Protein AF-A0A956LJI5-F1 (afdb_monomer_lite)

Sequence (41 aa):
RGFGFVTMRDRRDASQAIRRLNGQDFHGRTLVVRLATERQR

Foldseek 3Di:
DDDDDDDDPDPVVLVVCQVVQQQDDDPNDGDHRDDDDPPDD

Secondary structure (DSSP, 8-state):
--------S-HHHHHHHHHHHTT-EETTEE-----------

Structure (mmCIF, N/CA/C/O backbone):
data_AF-A0A956LJI5-F1
#
_entry.id   AF-A0A956LJI5-F1
#
loop_
_atom_site.group_PDB
_atom_site.id
_atom_site.type_symbol
_atom_site.label_atom_id
_atom_site.label_alt_id
_atom_site.label_comp_id
_atom_site.label_asym_id
_atom_site.label_entity_id
_atom_site.label_seq_id
_atom_site.pdbx_PDB_ins_code
_atom_site.Cartn_x
_atom_site.Cartn_y
_atom_site.Cartn_z
_atom_site.occupancy
_atom_site.B_iso_or_equiv
_atom_site.auth_seq_id
_atom_site.auth_comp_id
_atom_site.auth_asym_id
_atom_site.auth_atom_id
_atom_site.pdbx_PDB_model_num
ATOM 1 N N . ARG A 1 1 ? 4.535 -1.797 15.934 1.00 51.59 1 ARG A N 1
ATOM 2 C CA . ARG A 1 1 ? 5.038 -2.625 14.808 1.00 51.59 1 ARG A CA 1
ATOM 3 C C . ARG A 1 1 ? 3.839 -2.955 13.924 1.00 51.59 1 ARG A C 1
ATOM 5 O O . ARG A 1 1 ? 2.939 -3.608 14.424 1.00 51.59 1 ARG A O 1
ATOM 12 N N . GLY A 1 2 ? 3.733 -2.403 12.714 1.00 75.25 2 GLY A N 1
ATOM 13 C CA . GLY A 1 2 ? 2.492 -2.514 11.926 1.00 75.25 2 GLY A CA 1
ATOM 14 C C . GLY A 1 2 ? 2.556 -1.882 10.538 1.00 75.25 2 GLY A C 1
ATOM 15 O O . GLY A 1 2 ? 1.553 -1.372 10.061 1.00 75.25 2 GLY A O 1
ATOM 16 N N . PHE A 1 3 ? 3.737 -1.864 9.924 1.00 80.12 3 PHE A N 1
ATOM 17 C CA . PHE A 1 3 ? 3.918 -1.435 8.542 1.00 80.12 3 PHE A CA 1
ATOM 18 C C . PHE A 1 3 ? 4.794 -2.462 7.829 1.00 80.12 3 PHE A C 1
ATOM 20 O O . PHE A 1 3 ? 5.646 -3.098 8.452 1.00 80.12 3 PHE A O 1
ATOM 27 N N . GLY A 1 4 ? 4.557 -2.626 6.536 1.00 82.44 4 GLY A N 1
ATOM 28 C CA . GLY A 1 4 ? 5.316 -3.495 5.653 1.00 82.44 4 GLY A CA 1
ATOM 29 C C . GLY A 1 4 ? 5.372 -2.864 4.272 1.00 82.44 4 GLY A C 1
ATOM 30 O O . GLY A 1 4 ? 4.499 -2.075 3.910 1.00 82.44 4 GLY A O 1
ATOM 31 N N . PHE A 1 5 ? 6.415 -3.190 3.523 1.00 85.69 5 PHE A N 1
ATOM 32 C CA . PHE A 1 5 ? 6.566 -2.755 2.142 1.00 85.69 5 PHE A CA 1
ATOM 33 C C . PHE A 1 5 ? 6.368 -3.965 1.245 1.00 85.69 5 PHE A C 1
ATOM 35 O O . PHE A 1 5 ? 6.903 -5.038 1.521 1.00 85.69 5 PHE A O 1
ATOM 42 N N . VAL A 1 6 ? 5.588 -3.786 0.186 1.00 83.31 6 VAL A N 1
ATOM 43 C CA . VAL A 1 6 ? 5.356 -4.814 -0.825 1.00 83.31 6 VAL A CA 1
ATOM 44 C C . VAL A 1 6 ? 5.853 -4.266 -2.150 1.00 83.31 6 VAL A C 1
ATOM 46 O O . VAL A 1 6 ? 5.389 -3.222 -2.610 1.00 83.31 6 VAL A O 1
ATOM 49 N N . THR A 1 7 ? 6.803 -4.972 -2.753 1.0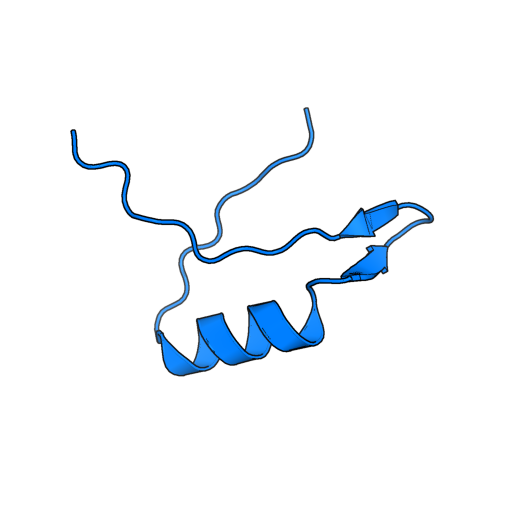0 84.75 7 THR A N 1
ATOM 50 C CA . THR A 1 7 ? 7.284 -4.665 -4.097 1.00 84.75 7 THR A CA 1
ATOM 51 C C . THR A 1 7 ? 6.383 -5.364 -5.102 1.00 84.75 7 THR A C 1
ATOM 53 O O . THR A 1 7 ? 6.357 -6.590 -5.178 1.00 84.75 7 THR A O 1
ATOM 56 N N . MET A 1 8 ? 5.638 -4.573 -5.867 1.00 82.81 8 MET A N 1
ATOM 57 C CA . MET A 1 8 ? 4.800 -5.060 -6.962 1.00 82.81 8 MET A CA 1
ATOM 58 C C . MET A 1 8 ? 5.594 -5.009 -8.268 1.00 82.81 8 MET A C 1
ATOM 60 O O . MET A 1 8 ? 6.406 -4.105 -8.466 1.00 82.81 8 MET A O 1
ATOM 64 N N . ARG A 1 9 ? 5.341 -5.958 -9.173 1.00 84.75 9 ARG A N 1
ATOM 65 C CA . ARG A 1 9 ? 6.027 -6.031 -10.474 1.00 84.75 9 ARG A CA 1
ATOM 66 C C . ARG A 1 9 ? 5.626 -4.883 -11.403 1.00 84.75 9 ARG A C 1
ATOM 68 O O . ARG A 1 9 ? 6.475 -4.306 -12.073 1.00 84.75 9 ARG A O 1
ATOM 75 N N . ASP A 1 10 ? 4.343 -4.523 -11.387 1.00 88.38 10 ASP A N 1
ATOM 76 C CA . ASP A 1 10 ? 3.758 -3.520 -12.270 1.00 88.38 10 ASP A CA 1
ATOM 77 C C . ASP A 1 10 ? 3.151 -2.353 -11.491 1.00 88.38 10 ASP A C 1
ATOM 79 O O . ASP A 1 10 ? 2.382 -2.528 -10.543 1.00 88.38 10 ASP A O 1
ATOM 83 N N . ARG A 1 11 ? 3.408 -1.124 -11.956 1.00 85.00 11 ARG A N 1
ATOM 84 C CA . ARG A 1 11 ? 2.816 0.089 -11.359 1.00 85.00 11 ARG A CA 1
ATOM 85 C C . ARG A 1 11 ? 1.294 0.141 -11.500 1.00 85.00 11 ARG A C 1
ATOM 87 O O . ARG A 1 11 ? 0.615 0.707 -10.641 1.00 85.00 11 ARG A O 1
ATOM 94 N N . ARG A 1 12 ? 0.749 -0.438 -12.577 1.00 88.50 12 ARG A N 1
ATOM 95 C CA . ARG A 1 12 ? -0.705 -0.539 -12.784 1.00 88.50 12 ARG A CA 1
ATOM 96 C C . ARG A 1 12 ? -1.340 -1.423 -11.719 1.00 88.50 12 ARG A C 1
ATOM 98 O O . ARG A 1 12 ? -2.338 -1.023 -11.126 1.00 88.50 12 ARG A O 1
ATOM 105 N N . ASP A 1 13 ? -0.723 -2.567 -11.450 1.00 88.31 13 ASP A N 1
ATOM 106 C CA . ASP A 1 13 ? -1.196 -3.511 -10.444 1.00 88.31 13 ASP A CA 1
ATOM 107 C C . ASP A 1 13 ? -1.071 -2.926 -9.031 1.00 88.31 13 ASP A C 1
ATOM 109 O O . ASP A 1 13 ? -2.031 -2.933 -8.264 1.00 88.31 13 ASP A O 1
ATOM 113 N N . ALA A 1 14 ? 0.046 -2.249 -8.736 1.00 87.62 14 ALA A N 1
ATOM 114 C CA . ALA A 1 14 ? 0.212 -1.495 -7.493 1.00 87.62 14 ALA A CA 1
ATOM 115 C C . ALA A 1 14 ? -0.899 -0.450 -7.288 1.00 87.62 14 ALA A C 1
ATOM 117 O O . ALA A 1 14 ? -1.457 -0.329 -6.199 1.00 87.62 14 ALA A O 1
ATOM 118 N N . SER A 1 15 ? -1.259 0.286 -8.342 1.00 88.94 15 SER A N 1
ATOM 119 C CA . SER A 1 15 ? -2.312 1.307 -8.274 1.00 88.94 15 SER A CA 1
ATOM 120 C C . SER A 1 15 ? -3.694 0.694 -8.025 1.00 88.94 15 SER A C 1
ATOM 122 O O . SER A 1 15 ? -4.480 1.242 -7.253 1.00 88.94 15 SER A O 1
ATOM 124 N N . GLN A 1 16 ? -3.993 -0.450 -8.647 1.00 90.81 16 GLN A N 1
ATOM 125 C CA . GLN A 1 16 ? -5.238 -1.188 -8.411 1.00 90.81 16 GLN A CA 1
ATOM 126 C C . GLN A 1 16 ? -5.299 -1.746 -6.986 1.00 90.81 16 GLN A C 1
ATOM 128 O O . GLN A 1 16 ? -6.321 -1.595 -6.314 1.00 90.81 16 GLN A O 1
ATOM 133 N N . ALA A 1 17 ? -4.198 -2.320 -6.500 1.00 89.12 17 ALA A N 1
ATOM 134 C CA . ALA A 1 17 ? -4.082 -2.821 -5.137 1.00 89.12 17 ALA A CA 1
ATOM 135 C C . ALA A 1 17 ? -4.278 -1.701 -4.107 1.00 89.12 17 ALA A C 1
ATOM 137 O O . ALA A 1 17 ? -5.066 -1.864 -3.181 1.00 89.12 17 ALA A O 1
ATOM 138 N N . ILE A 1 18 ? -3.657 -0.532 -4.307 1.00 89.50 18 ILE A N 1
ATOM 139 C CA . ILE A 1 18 ? -3.871 0.643 -3.450 1.00 89.50 18 ILE A CA 1
ATOM 140 C C . ILE A 1 18 ? -5.353 1.017 -3.423 1.00 89.50 18 ILE A C 1
ATOM 142 O O . ILE A 1 18 ? -5.918 1.145 -2.347 1.00 89.5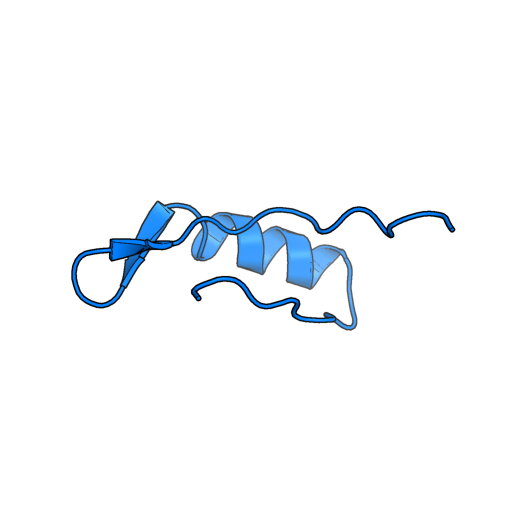0 18 ILE A O 1
ATOM 146 N N . ARG A 1 19 ? -6.016 1.152 -4.578 1.00 90.50 19 ARG A N 1
ATOM 147 C CA . ARG A 1 19 ? -7.432 1.564 -4.618 1.00 90.50 19 ARG A CA 1
ATOM 148 C C . ARG A 1 19 ? -8.377 0.557 -3.961 1.00 90.50 19 ARG A C 1
ATOM 150 O O . ARG A 1 19 ? -9.399 0.972 -3.433 1.00 90.50 19 ARG A O 1
ATOM 157 N N . ARG A 1 20 ? -8.060 -0.739 -4.019 1.00 89.12 20 ARG A N 1
ATOM 158 C CA . ARG A 1 20 ? -8.902 -1.808 -3.458 1.00 89.12 20 ARG A CA 1
ATOM 159 C C . ARG A 1 20 ? -8.653 -2.068 -1.976 1.00 89.12 20 ARG A C 1
ATOM 16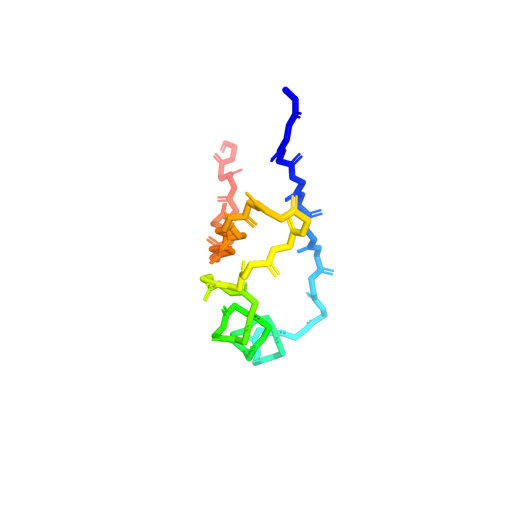1 O O . ARG A 1 20 ? -9.594 -2.395 -1.267 1.00 89.12 20 ARG A O 1
ATOM 168 N N . LEU A 1 21 ? -7.406 -1.950 -1.528 1.00 88.75 21 LEU A N 1
ATOM 169 C CA . LEU A 1 21 ? -6.993 -2.309 -0.170 1.00 88.75 21 LEU A CA 1
ATOM 1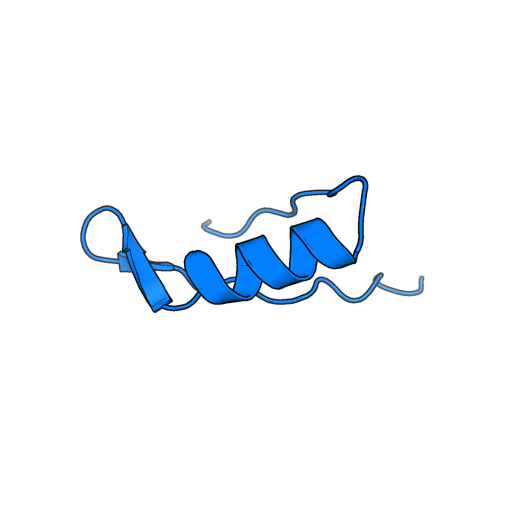70 C C . LEU A 1 21 ? -6.915 -1.093 0.761 1.00 88.75 21 LEU A C 1
ATOM 172 O O . LEU A 1 21 ? -7.066 -1.234 1.972 1.00 88.75 21 LEU A O 1
ATOM 176 N N . ASN A 1 22 ? -6.680 0.112 0.229 1.00 90.25 22 ASN A N 1
ATOM 177 C CA . ASN A 1 22 ? -6.667 1.325 1.039 1.00 90.25 22 ASN A CA 1
ATOM 178 C C . ASN A 1 22 ? -8.080 1.647 1.536 1.00 90.25 22 ASN A C 1
ATOM 180 O O . ASN A 1 22 ? -8.970 1.937 0.740 1.00 90.25 22 ASN A O 1
ATOM 184 N N . GLY A 1 23 ? -8.258 1.651 2.853 1.00 87.69 23 GLY A N 1
ATOM 185 C CA . GLY A 1 23 ? -9.542 1.894 3.500 1.00 87.69 23 GLY A CA 1
ATOM 186 C C . GLY A 1 23 ? -10.347 0.630 3.797 1.00 87.69 23 GLY A C 1
ATOM 187 O O . GLY A 1 23 ? -11.424 0.747 4.375 1.00 87.69 23 GLY A O 1
ATOM 188 N N . GLN A 1 24 ? -9.854 -0.565 3.450 1.00 90.19 24 GLN A N 1
ATOM 189 C CA . GLN A 1 24 ? -10.513 -1.803 3.867 1.00 90.19 24 GLN A CA 1
ATOM 190 C C . GLN A 1 24 ? -10.352 -2.038 5.367 1.00 90.19 24 GLN A C 1
ATOM 192 O O . GLN A 1 24 ? -9.280 -1.808 5.928 1.00 90.19 24 GLN A O 1
ATOM 197 N N . ASP A 1 25 ? -11.408 -2.539 6.005 1.00 90.00 25 ASP A N 1
ATOM 198 C CA . ASP A 1 25 ? -11.300 -3.108 7.343 1.00 90.00 25 ASP A CA 1
ATOM 199 C C . ASP A 1 25 ? -10.617 -4.474 7.263 1.00 90.00 25 ASP A C 1
ATOM 201 O O . ASP A 1 25 ? -11.043 -5.360 6.520 1.00 90.00 25 ASP A O 1
ATOM 205 N N . PHE A 1 26 ? -9.538 -4.633 8.018 1.00 83.56 26 PHE A N 1
ATOM 206 C CA . PHE A 1 26 ? -8.843 -5.896 8.173 1.00 83.56 26 PHE A CA 1
ATOM 207 C C . PHE A 1 26 ? -8.664 -6.180 9.656 1.00 83.56 26 PHE A C 1
ATOM 209 O O . PHE A 1 26 ? -7.887 -5.513 10.343 1.00 83.56 26 PHE A O 1
ATOM 216 N N . HIS A 1 27 ? -9.393 -7.183 10.148 1.00 82.75 27 HIS A N 1
ATOM 217 C CA . HIS A 1 27 ? -9.387 -7.581 11.556 1.00 82.75 27 HIS A CA 1
ATOM 218 C C . HIS A 1 27 ? -9.696 -6.410 12.515 1.00 82.75 27 HIS A C 1
ATOM 220 O O . HIS A 1 27 ? -9.037 -6.260 13.546 1.00 82.75 27 HIS A O 1
ATOM 226 N N . GLY A 1 28 ? -10.676 -5.563 12.171 1.00 87.44 28 GLY A N 1
ATOM 227 C CA . GLY A 1 28 ? -11.078 -4.417 12.996 1.00 87.44 28 GLY A CA 1
ATOM 228 C C . GLY A 1 28 ? -10.111 -3.231 12.933 1.00 87.44 28 GLY A C 1
ATOM 229 O O . GLY A 1 28 ? -10.122 -2.370 13.815 1.00 87.44 28 GLY A O 1
ATOM 230 N N . ARG A 1 29 ? -9.221 -3.197 11.933 1.00 85.25 29 ARG A N 1
ATOM 231 C CA . ARG A 1 29 ? -8.304 -2.083 11.674 1.00 85.25 29 ARG A CA 1
ATOM 232 C C . ARG A 1 29 ? -8.381 -1.684 10.213 1.00 85.25 29 ARG A C 1
ATOM 234 O O . ARG A 1 29 ? -8.197 -2.508 9.323 1.00 85.25 29 ARG A O 1
ATOM 241 N N . THR A 1 30 ? -8.555 -0.393 9.963 1.00 88.62 30 THR A N 1
ATOM 242 C CA . THR A 1 30 ? -8.507 0.152 8.607 1.00 88.62 30 THR A CA 1
ATOM 243 C C . THR A 1 30 ? -7.088 0.063 8.049 1.00 88.62 30 THR A C 1
ATOM 245 O O . THR A 1 30 ? -6.152 0.668 8.581 1.00 88.62 30 THR A O 1
ATOM 248 N N . LEU A 1 31 ? -6.924 -0.687 6.962 1.00 88.00 31 LEU A N 1
ATOM 249 C CA . LEU A 1 31 ? -5.686 -0.753 6.201 1.00 88.00 31 LEU A CA 1
ATOM 250 C C . LEU A 1 31 ? -5.443 0.576 5.493 1.00 88.00 31 LEU A C 1
ATOM 252 O O . LEU A 1 31 ? -6.315 1.112 4.810 1.00 88.00 31 LEU A O 1
ATOM 256 N N . VAL A 1 32 ? -4.220 1.084 5.612 1.00 87.31 32 VAL A N 1
ATOM 257 C CA . VAL A 1 32 ? -3.764 2.257 4.868 1.00 87.31 32 VAL A CA 1
ATOM 258 C C . VAL A 1 32 ? -2.698 1.787 3.899 1.00 87.31 32 VAL A C 1
ATOM 260 O O . VAL A 1 32 ? -1.597 1.416 4.305 1.00 87.31 32 VAL A O 1
ATOM 263 N N . VAL A 1 33 ? -3.030 1.800 2.612 1.00 88.25 33 VAL A N 1
ATOM 264 C CA . VAL A 1 33 ? -2.111 1.399 1.546 1.00 88.25 33 VAL A CA 1
ATOM 265 C C . VAL A 1 33 ? -1.782 2.639 0.737 1.00 88.25 33 VAL A C 1
ATOM 267 O O . VAL A 1 33 ? -2.666 3.338 0.249 1.00 88.25 33 VAL A O 1
ATOM 270 N N . ARG A 1 34 ? -0.492 2.946 0.624 1.00 85.81 34 ARG A N 1
ATOM 271 C CA . ARG A 1 34 ? 0.006 4.112 -0.105 1.00 85.81 34 ARG A CA 1
ATOM 272 C C . ARG A 1 34 ? 1.111 3.691 -1.050 1.00 85.81 34 ARG A C 1
ATOM 274 O O . ARG A 1 34 ? 1.793 2.695 -0.822 1.00 85.81 34 ARG A O 1
ATOM 281 N N . LEU A 1 35 ? 1.279 4.477 -2.105 1.00 84.38 35 LEU A N 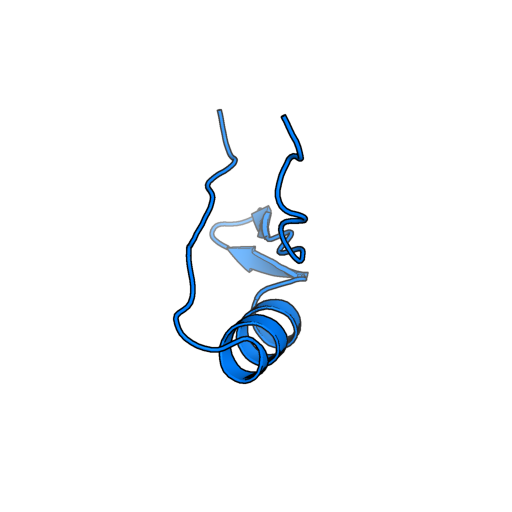1
ATOM 282 C CA . LEU A 1 35 ? 2.383 4.301 -3.032 1.00 84.38 35 LEU A CA 1
ATOM 283 C C . LEU A 1 35 ? 3.681 4.577 -2.270 1.00 84.38 35 LEU A C 1
ATOM 285 O O . LEU A 1 35 ? 3.885 5.679 -1.762 1.00 84.38 35 LEU A O 1
ATOM 289 N N . ALA A 1 36 ? 4.518 3.550 -2.141 1.00 80.12 36 ALA A N 1
ATOM 290 C CA . ALA A 1 36 ? 5.826 3.696 -1.533 1.00 80.12 36 ALA A CA 1
ATOM 291 C C . ALA A 1 36 ? 6.697 4.502 -2.500 1.00 80.12 36 ALA A C 1
ATOM 293 O O . ALA A 1 36 ? 7.057 4.019 -3.573 1.00 80.12 36 ALA A O 1
ATOM 294 N N . THR A 1 37 ? 6.994 5.749 -2.149 1.00 71.44 37 THR A N 1
ATOM 295 C CA . THR A 1 37 ? 8.031 6.509 -2.840 1.00 71.44 37 THR A CA 1
ATOM 296 C C . THR A 1 37 ? 9.365 5.899 -2.451 1.00 71.44 37 THR A C 1
ATOM 298 O O . THR A 1 37 ? 9.636 5.736 -1.258 1.00 71.44 37 THR A O 1
ATOM 301 N N . GLU A 1 38 ? 10.171 5.530 -3.444 1.00 66.62 38 GLU A N 1
ATOM 302 C CA . GLU A 1 38 ? 11.529 5.048 -3.223 1.00 66.62 38 GLU A CA 1
ATOM 303 C C . GLU A 1 38 ? 12.233 6.056 -2.313 1.00 66.62 38 GLU A C 1
ATOM 305 O O . GLU A 1 38 ? 12.272 7.253 -2.611 1.00 66.62 38 GLU A O 1
ATOM 310 N N . ARG A 1 39 ? 12.691 5.607 -1.140 1.00 58.12 39 ARG A N 1
ATOM 311 C CA . ARG A 1 39 ? 13.473 6.464 -0.256 1.00 58.12 39 ARG A CA 1
ATOM 312 C C . ARG A 1 39 ? 14.812 6.648 -0.948 1.00 58.12 39 ARG A C 1
ATOM 314 O O . ARG A 1 39 ? 15.697 5.810 -0.803 1.00 58.12 39 ARG A O 1
ATOM 321 N N . GLN A 1 40 ? 14.891 7.708 -1.745 1.00 54.22 40 GLN A N 1
ATOM 322 C CA . GLN A 1 40 ? 16.115 8.188 -2.356 1.00 54.22 40 GLN A CA 1
ATOM 323 C C . GLN A 1 40 ? 17.133 8.329 -1.216 1.00 54.22 40 GLN A C 1
ATOM 325 O O . GLN A 1 40 ? 16.875 9.034 -0.235 1.00 54.22 40 GLN A O 1
ATOM 330 N N . ARG A 1 41 ? 18.181 7.500 -1.270 1.00 54.47 41 ARG A N 1
ATOM 331 C CA . ARG A 1 41 ? 19.304 7.553 -0.332 1.00 54.47 41 ARG A CA 1
ATOM 332 C C . ARG A 1 41 ? 20.086 8.840 -0.524 1.00 54.47 41 ARG A C 1
ATOM 334 O O . ARG A 1 41 ? 20.179 9.286 -1.688 1.00 54.47 41 ARG A O 1
#

Radius of gyration: 11.34 Å; chains: 1; bounding box: 31×16×28 Å

pLDDT: mean 82.43, std 10.42, rang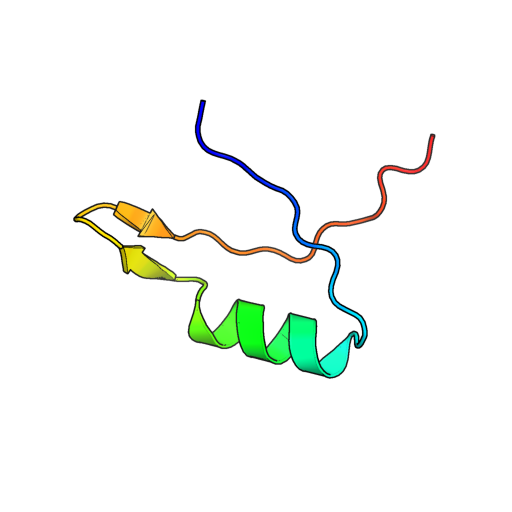e [51.59, 90.81]